Protein AF-A0A843CLQ4-F1 (afdb_monomer_lite)

Secondary structure (DSSP, 8-state):
---SSHHHHHHHTTTHHHHHHHHHHHHHHHHHHHHHHTSTTTTSBPTTSS-BHHHHHHHHHHHHHHHHHHHHHHHHHHHHHHH-TTTTTTHHHHHHHHHHHHHHHHHHHHHHHHGGGGTT-TTHHHHHHHHHHHHHHHHHHHHHHHHHHHHHHHHTSS--

Sequence (160 aa):
MMSKHSSMMDDFRPILPPLIRLLAGVIVLVVIQATVLGFPGISQLIPTTSVTIAQTILFLLGLVVAGIVLKFGTQLAESAGDAWRSLKNWTPLLAYIFQMTALFIVYEVSKPIVSPFFASFPWAYPLLFLLVALGPTIKVVVNTINNLEGKTSTRHVLTN

pLDDT: mean 74.05, std 11.69, range [37.66, 87.56]

Foldseek 3Di:
DDDPPVVVVVLCVLLVVLVVQLVVLVVVLVVVLVVCVPDPQQQPDDPPDPDGNSLVVLLVSLLVNLVSLLVSQLVNLVSNLVSDVVSVLVSLVSSLVSNVVSLVSNLVSCCSVCQVVCVVPNVVSVVVSVVVVVVSVVVSVVVNVCSVVVVVVVVVVPPD

Radius of gyration: 21.58 Å; chains: 1; bounding box: 66×27×73 Å

Structure (mmCIF, N/CA/C/O backbone):
data_AF-A0A843CLQ4-F1
#
_entry.id   AF-A0A843CLQ4-F1
#
loop_
_atom_site.group_PDB
_atom_site.id
_atom_site.type_symbol
_atom_site.label_atom_id
_atom_site.label_alt_id
_atom_site.label_comp_id
_atom_site.label_asym_id
_atom_site.label_entity_id
_atom_site.label_seq_id
_atom_site.pdbx_PDB_ins_code
_atom_site.Cartn_x
_atom_site.Cartn_y
_atom_site.Cartn_z
_atom_site.occupancy
_atom_site.B_iso_or_equiv
_atom_site.auth_seq_id
_atom_site.auth_comp_id
_atom_site.auth_asym_id
_atom_site.auth_atom_id
_atom_site.pdbx_PDB_model_num
ATOM 1 N N . MET A 1 1 ? -42.039 -20.198 11.294 1.00 44.97 1 MET A N 1
ATOM 2 C CA . MET A 1 1 ? -40.563 -20.187 11.397 1.00 44.97 1 MET A CA 1
ATOM 3 C C . MET A 1 1 ? -39.985 -19.660 10.088 1.00 44.97 1 MET A C 1
ATOM 5 O O . MET A 1 1 ? -39.867 -20.462 9.186 1.00 44.97 1 MET A O 1
ATOM 9 N N . MET A 1 2 ? -39.701 -18.356 9.943 1.00 46.19 2 MET A N 1
ATOM 10 C CA . MET A 1 2 ? -38.706 -17.813 8.987 1.00 46.19 2 MET A CA 1
ATOM 11 C C . MET A 1 2 ? -38.666 -16.272 9.107 1.00 46.19 2 MET A C 1
ATOM 13 O O . MET A 1 2 ? -39.379 -15.572 8.401 1.00 46.19 2 MET A O 1
ATOM 17 N N . SER A 1 3 ? -37.885 -15.712 10.034 1.00 48.44 3 SER A N 1
ATOM 18 C CA . SER A 1 3 ? -37.674 -14.245 10.101 1.00 48.44 3 SER A CA 1
ATOM 19 C C . SER A 1 3 ? -36.268 -13.836 10.548 1.00 48.44 3 SER A C 1
ATOM 21 O O . SER A 1 3 ? -35.999 -12.665 10.780 1.00 48.44 3 SER A O 1
ATOM 23 N N . LYS A 1 4 ? -35.326 -14.783 10.631 1.00 50.28 4 LYS A N 1
ATOM 24 C CA . LYS A 1 4 ? -33.961 -14.499 11.100 1.00 50.28 4 LYS A CA 1
ATOM 25 C C . LYS A 1 4 ? -33.011 -14.013 9.992 1.00 50.28 4 LYS A C 1
ATOM 27 O O . LYS A 1 4 ? -31.895 -13.614 10.294 1.00 50.28 4 LYS A O 1
ATOM 32 N N . HIS A 1 5 ? -33.436 -14.046 8.725 1.00 42.38 5 HIS A N 1
ATOM 33 C CA . HIS A 1 5 ? -32.567 -13.732 7.582 1.00 42.38 5 HIS A CA 1
ATOM 34 C C . HIS A 1 5 ? -32.551 -12.239 7.203 1.00 42.38 5 HIS A C 1
ATOM 36 O O . HIS A 1 5 ? -31.513 -11.735 6.788 1.00 42.38 5 HIS A O 1
ATOM 42 N N . SER A 1 6 ? -33.648 -11.501 7.416 1.00 47.53 6 SER A N 1
ATOM 43 C CA . SER A 1 6 ? -33.717 -10.062 7.102 1.00 47.53 6 SER A CA 1
ATOM 44 C C . SER A 1 6 ? -32.859 -9.200 8.035 1.00 47.53 6 SER A C 1
ATOM 46 O O . SER A 1 6 ? -32.255 -8.232 7.589 1.00 47.53 6 SER A O 1
ATOM 48 N N . SER A 1 7 ? -32.710 -9.602 9.302 1.00 52.47 7 SER A N 1
ATOM 49 C CA . SER A 1 7 ? -31.958 -8.828 10.300 1.00 52.47 7 SER A CA 1
ATOM 50 C C . SER A 1 7 ? -30.456 -8.735 10.022 1.00 52.47 7 SER A C 1
ATOM 52 O O . SER A 1 7 ? -29.842 -7.771 10.458 1.00 52.47 7 SER A O 1
ATOM 54 N N . MET A 1 8 ? -29.849 -9.705 9.325 1.00 52.41 8 MET A N 1
ATOM 55 C CA . MET A 1 8 ? -28.433 -9.599 8.952 1.00 52.41 8 MET A CA 1
ATOM 56 C C . MET A 1 8 ? -28.259 -8.619 7.791 1.00 52.41 8 MET A C 1
ATOM 58 O O . MET A 1 8 ? -27.448 -7.710 7.886 1.00 52.41 8 MET A O 1
ATOM 62 N N . MET A 1 9 ? -29.036 -8.756 6.712 1.00 53.12 9 MET A N 1
ATOM 63 C CA . MET A 1 9 ? -28.894 -7.903 5.522 1.00 53.12 9 MET A CA 1
ATOM 64 C C . MET A 1 9 ? -29.170 -6.417 5.796 1.00 53.12 9 MET A C 1
ATOM 66 O O . MET A 1 9 ? -28.510 -5.575 5.185 1.00 53.12 9 MET A O 1
ATOM 70 N N . ASP A 1 10 ? -30.077 -6.087 6.721 1.00 56.81 10 ASP A N 1
ATOM 71 C CA . ASP A 1 10 ? -30.310 -4.698 7.140 1.00 56.81 10 ASP A CA 1
ATOM 72 C C . ASP A 1 10 ? -29.141 -4.115 7.962 1.00 56.81 10 ASP A C 1
ATOM 74 O O . ASP A 1 10 ? -28.830 -2.935 7.807 1.00 56.81 10 ASP A O 1
ATOM 78 N N . ASP A 1 11 ? -28.421 -4.941 8.731 1.00 60.25 11 ASP A N 1
ATOM 79 C CA . ASP A 1 11 ? -27.211 -4.553 9.482 1.00 60.25 11 ASP A CA 1
ATOM 80 C C . ASP A 1 11 ? -25.999 -4.290 8.563 1.00 60.25 11 ASP A C 1
ATOM 82 O O . ASP A 1 11 ? -25.148 -3.458 8.867 1.00 60.25 11 ASP A O 1
ATOM 86 N N . PHE A 1 12 ? -25.908 -4.968 7.410 1.00 60.16 12 PHE A N 1
ATOM 87 C CA . PHE A 1 12 ? -24.805 -4.792 6.447 1.00 60.16 12 PHE A CA 1
ATOM 88 C C . PHE A 1 12 ? -25.017 -3.626 5.468 1.00 60.16 12 PHE A C 1
ATOM 90 O O . PHE A 1 12 ? -24.051 -3.146 4.866 1.00 60.16 12 PHE A O 1
ATOM 97 N N . ARG A 1 13 ? -26.255 -3.140 5.296 1.00 62.75 13 ARG A N 1
ATOM 98 C CA . ARG A 1 13 ? -26.589 -2.020 4.391 1.00 62.75 13 ARG A CA 1
ATOM 99 C C . ARG A 1 13 ? -25.715 -0.765 4.547 1.00 62.75 13 ARG A C 1
ATOM 101 O O . ARG A 1 13 ? -25.389 -0.188 3.511 1.00 62.75 13 ARG A O 1
ATOM 108 N N . PRO A 1 14 ? -25.290 -0.343 5.754 1.00 64.50 14 PRO A N 1
ATOM 109 C CA . PRO A 1 14 ? -24.418 0.823 5.930 1.00 64.50 14 PRO A CA 1
ATOM 110 C C . PRO A 1 14 ? -22.968 0.583 5.482 1.00 64.50 14 PRO A C 1
ATOM 112 O O . PRO A 1 14 ? -22.267 1.523 5.119 1.00 64.50 14 PRO A O 1
ATOM 115 N N . ILE A 1 15 ? -22.512 -0.673 5.489 1.00 64.75 15 ILE A N 1
ATOM 116 C CA . ILE A 1 15 ? -21.120 -1.077 5.214 1.00 64.75 15 ILE A CA 1
ATOM 117 C C . ILE A 1 15 ? -20.917 -1.389 3.724 1.00 64.75 15 ILE A C 1
ATOM 119 O O . ILE A 1 15 ? -19.812 -1.267 3.192 1.00 64.75 15 ILE A O 1
ATOM 123 N N . LEU A 1 16 ? -21.995 -1.756 3.023 1.00 66.88 16 LEU A N 1
ATOM 124 C CA . LEU A 1 16 ? -21.973 -2.061 1.592 1.00 66.88 16 LEU A CA 1
ATOM 125 C C . LEU A 1 16 ? -21.436 -0.909 0.716 1.00 66.88 16 LEU A C 1
ATOM 127 O O . LEU A 1 16 ? -20.593 -1.189 -0.134 1.00 66.88 16 LEU A O 1
ATOM 131 N N . PRO A 1 17 ? -21.834 0.370 0.877 1.00 73.19 17 PRO A N 1
ATOM 132 C CA . PRO A 1 17 ? -21.366 1.438 -0.007 1.00 73.19 17 PRO A CA 1
ATOM 133 C C . PRO A 1 17 ? -19.848 1.685 0.071 1.00 73.19 17 PRO A C 1
ATOM 135 O O . PRO A 1 17 ? -19.214 1.745 -0.987 1.00 73.19 17 PRO A O 1
ATOM 138 N N . PRO A 1 18 ? -19.222 1.793 1.263 1.00 70.50 18 PRO A N 1
ATOM 139 C CA . PRO A 1 18 ? -17.765 1.879 1.370 1.00 70.50 18 PRO A CA 1
ATOM 140 C C . PRO A 1 18 ? -17.053 0.627 0.842 1.00 70.50 18 PRO A C 1
ATOM 142 O O . PRO A 1 18 ? -16.027 0.752 0.174 1.00 70.50 18 PRO A O 1
ATOM 145 N N . LEU A 1 19 ? -17.616 -0.567 1.072 1.00 74.56 19 LEU A N 1
ATOM 146 C CA . LEU A 1 19 ? -17.029 -1.834 0.619 1.00 74.56 19 LEU A CA 1
ATOM 147 C C . LEU A 1 19 ? -17.021 -1.934 -0.903 1.00 74.56 19 LEU A C 1
ATOM 149 O O . LEU A 1 19 ? -15.994 -2.247 -1.498 1.00 74.56 19 LEU A O 1
ATOM 153 N N . ILE A 1 20 ? -18.152 -1.623 -1.535 1.00 78.12 20 ILE A N 1
ATOM 154 C CA . ILE A 1 20 ? -18.298 -1.634 -2.991 1.00 78.12 20 ILE A CA 1
ATOM 155 C C . ILE A 1 20 ? -17.360 -0.603 -3.617 1.00 78.12 20 ILE A C 1
ATOM 157 O O . ILE A 1 20 ? -16.733 -0.905 -4.624 1.00 78.12 20 ILE A O 1
ATOM 161 N N . ARG A 1 21 ? -17.202 0.587 -3.022 1.00 75.88 21 ARG A N 1
ATOM 162 C CA . ARG A 1 21 ? -16.249 1.597 -3.516 1.00 75.88 21 ARG A CA 1
ATOM 163 C C . ARG A 1 21 ? -14.799 1.130 -3.404 1.00 75.88 21 ARG A C 1
ATOM 165 O O . ARG A 1 21 ? -14.038 1.341 -4.345 1.00 75.88 21 ARG A O 1
ATOM 172 N N . LEU A 1 22 ? -14.429 0.480 -2.297 1.00 78.75 22 LEU A N 1
ATOM 173 C CA . LEU A 1 22 ? -13.094 -0.095 -2.129 1.00 78.75 22 LEU A CA 1
ATOM 174 C C . LEU A 1 22 ? -12.843 -1.194 -3.166 1.00 78.75 22 LEU A C 1
ATOM 176 O O . LEU A 1 22 ? -11.855 -1.132 -3.891 1.00 78.75 22 LEU A O 1
ATOM 180 N N . LEU A 1 23 ? -13.757 -2.161 -3.281 1.00 78.62 23 LEU A N 1
ATOM 181 C CA . LEU A 1 23 ? -13.636 -3.272 -4.224 1.00 78.62 23 LEU A CA 1
ATOM 182 C C . LEU A 1 23 ? -13.636 -2.791 -5.675 1.00 78.62 23 LEU A C 1
ATOM 184 O O . LEU A 1 23 ? -12.771 -3.198 -6.440 1.00 78.62 23 LEU A O 1
ATOM 188 N N . ALA A 1 24 ? -14.543 -1.890 -6.053 1.00 78.00 24 ALA A N 1
ATOM 189 C CA . ALA A 1 24 ? -14.579 -1.320 -7.396 1.00 78.00 24 ALA A CA 1
ATOM 190 C C . ALA A 1 24 ? -13.285 -0.558 -7.716 1.00 78.00 24 ALA A C 1
ATOM 192 O O . ALA A 1 24 ? -12.730 -0.739 -8.796 1.00 78.00 24 ALA A O 1
ATOM 193 N N . GLY A 1 25 ? -12.768 0.236 -6.771 1.00 79.19 25 GLY A N 1
ATOM 194 C CA . GLY A 1 25 ? -11.488 0.926 -6.925 1.00 79.19 25 GLY A CA 1
ATOM 195 C C . GLY A 1 25 ? -10.335 -0.051 -7.160 1.00 79.19 25 GLY A C 1
ATOM 196 O O . GLY A 1 25 ? -9.592 0.099 -8.127 1.00 79.19 25 GLY A O 1
ATOM 197 N N . VAL A 1 26 ? -10.227 -1.088 -6.324 1.00 80.44 26 VAL A N 1
ATOM 198 C CA . VAL A 1 26 ? -9.195 -2.129 -6.452 1.00 80.44 26 VAL A CA 1
ATOM 199 C C . VAL A 1 26 ? -9.330 -2.890 -7.774 1.00 80.44 26 VAL A C 1
ATOM 201 O O . VAL A 1 26 ? -8.335 -3.064 -8.467 1.00 80.44 26 VAL A O 1
ATOM 204 N N . ILE A 1 27 ? -10.540 -3.294 -8.171 1.00 82.81 27 ILE A N 1
ATOM 205 C CA . ILE A 1 27 ? -10.783 -4.025 -9.425 1.00 82.81 27 ILE A CA 1
ATOM 206 C C . ILE A 1 27 ? -10.367 -3.184 -10.635 1.00 82.81 27 ILE A C 1
ATOM 208 O O . ILE A 1 27 ? -9.642 -3.679 -11.495 1.00 82.81 27 ILE A O 1
ATOM 212 N N . VAL A 1 28 ? -10.774 -1.911 -10.698 1.00 83.31 28 VAL A N 1
ATOM 213 C CA . VAL A 1 28 ? -10.390 -1.009 -11.797 1.00 83.31 28 VAL A CA 1
ATOM 214 C C . VAL A 1 28 ? -8.869 -0.871 -11.876 1.00 83.31 28 VAL A C 1
ATOM 216 O O . VAL A 1 28 ? -8.302 -0.946 -12.964 1.00 83.31 28 VAL A O 1
ATOM 219 N N . LEU A 1 29 ? -8.190 -0.742 -10.735 1.00 82.31 29 LEU A N 1
ATOM 220 C CA . LEU A 1 29 ? -6.728 -0.657 -10.687 1.00 82.31 29 LEU A CA 1
ATOM 221 C C . LEU A 1 29 ? -6.047 -1.949 -11.140 1.00 82.31 29 LEU A C 1
ATOM 223 O O . LEU A 1 29 ? -5.076 -1.872 -11.888 1.00 82.31 29 LEU A O 1
ATOM 227 N N . VAL A 1 30 ? -6.569 -3.119 -10.761 1.00 82.44 30 VAL A N 1
ATOM 228 C CA . VAL A 1 30 ? -6.050 -4.415 -11.231 1.00 82.44 30 VAL A CA 1
ATOM 229 C C . VAL A 1 30 ? -6.216 -4.551 -12.745 1.00 82.44 30 VAL A C 1
ATOM 231 O O . VAL A 1 30 ? -5.293 -5.004 -13.417 1.00 82.44 30 VAL A O 1
ATOM 234 N N . VAL A 1 31 ? -7.350 -4.121 -13.305 1.00 84.50 31 VAL A N 1
ATOM 235 C CA . VAL A 1 31 ? -7.576 -4.137 -14.761 1.00 84.50 31 VAL A CA 1
ATOM 236 C C . VAL A 1 31 ? -6.596 -3.209 -15.482 1.00 84.50 31 VAL A C 1
ATOM 238 O O . VAL A 1 31 ? -5.990 -3.611 -16.479 1.00 84.50 31 VAL A O 1
ATOM 241 N N . ILE A 1 32 ? -6.385 -1.993 -14.968 1.00 84.06 32 ILE A N 1
ATOM 242 C CA . ILE A 1 32 ? -5.390 -1.055 -15.512 1.00 84.06 32 ILE A CA 1
ATOM 243 C C . ILE A 1 32 ? -3.991 -1.676 -15.440 1.00 84.06 32 ILE A C 1
ATOM 245 O O . ILE A 1 32 ? -3.273 -1.685 -16.437 1.00 84.06 32 ILE A O 1
ATOM 249 N N . GLN A 1 33 ? -3.620 -2.251 -14.297 1.00 80.00 33 GLN A N 1
ATOM 250 C CA . GLN A 1 33 ? -2.332 -2.910 -14.101 1.00 80.00 33 GLN A CA 1
ATOM 251 C C . GLN A 1 33 ? -2.123 -4.072 -15.081 1.00 80.00 33 GLN A C 1
ATOM 253 O O . GLN A 1 33 ? -1.070 -4.154 -15.708 1.00 80.00 33 GLN A O 1
ATOM 258 N N . ALA A 1 34 ? -3.114 -4.948 -15.251 1.00 82.19 34 ALA A N 1
ATOM 259 C CA . ALA A 1 34 ? -3.045 -6.065 -16.192 1.00 82.19 34 ALA A CA 1
ATOM 260 C C . ALA A 1 34 ? -2.903 -5.582 -17.644 1.00 82.19 34 ALA A C 1
ATOM 262 O O . ALA A 1 34 ? -2.118 -6.142 -18.407 1.00 82.19 34 ALA A O 1
ATOM 263 N N . THR A 1 35 ? -3.607 -4.505 -18.005 1.00 83.50 35 THR A N 1
ATOM 264 C CA . THR A 1 35 ? -3.512 -3.884 -19.335 1.00 83.50 35 THR A CA 1
ATOM 265 C C . THR A 1 35 ? -2.108 -3.337 -19.584 1.00 83.50 35 THR A C 1
ATOM 267 O O . THR A 1 35 ? -1.511 -3.611 -20.620 1.00 83.50 35 THR A O 1
ATOM 270 N N . VAL A 1 36 ? -1.558 -2.617 -18.603 1.00 79.75 36 VAL A N 1
ATOM 271 C CA . VAL A 1 36 ? -0.200 -2.064 -18.638 1.00 79.75 36 VAL A CA 1
ATOM 272 C C . VAL A 1 36 ? 0.837 -3.178 -18.787 1.00 79.75 36 VAL A C 1
ATOM 274 O O . VAL A 1 36 ? 1.705 -3.093 -19.649 1.00 79.75 36 VAL A O 1
ATOM 277 N N . LEU A 1 37 ? 0.732 -4.255 -18.003 1.00 80.44 37 LEU A N 1
ATOM 278 C CA . LEU A 1 37 ? 1.648 -5.399 -18.093 1.00 80.44 37 LEU A CA 1
ATOM 279 C C . LEU A 1 37 ? 1.571 -6.135 -19.440 1.00 80.44 37 LEU A C 1
ATOM 281 O O . LEU A 1 37 ? 2.531 -6.801 -19.819 1.00 80.44 37 LEU A O 1
ATOM 285 N N . GLY A 1 38 ? 0.461 -6.000 -20.168 1.00 78.94 38 GLY A N 1
ATOM 286 C CA . GLY A 1 38 ? 0.297 -6.538 -21.516 1.00 78.94 38 GLY A CA 1
ATOM 287 C C . GLY A 1 38 ? 1.003 -5.733 -22.612 1.00 78.94 38 GLY A C 1
ATOM 288 O O . GLY A 1 38 ? 1.031 -6.182 -23.758 1.00 78.94 38 GLY A O 1
ATOM 289 N N . PHE A 1 39 ? 1.563 -4.556 -22.309 1.00 82.25 39 PHE A N 1
ATOM 290 C CA . PHE A 1 39 ? 2.204 -3.726 -23.327 1.00 82.25 39 PHE A CA 1
ATOM 291 C C . PHE A 1 39 ? 3.579 -4.282 -23.737 1.00 82.25 39 PHE A C 1
ATOM 293 O O . PHE A 1 39 ? 4.445 -4.509 -22.885 1.00 82.25 39 PHE A O 1
ATOM 300 N N . PRO A 1 40 ? 3.829 -4.469 -25.046 1.00 75.81 40 PRO A N 1
ATOM 301 C CA . PRO A 1 40 ? 5.123 -4.930 -25.527 1.00 75.81 40 PRO A CA 1
ATOM 302 C C . PRO A 1 40 ? 6.204 -3.882 -25.227 1.00 75.81 40 PRO A C 1
ATOM 304 O O . PRO A 1 40 ? 6.019 -2.693 -25.471 1.00 75.81 40 PRO A O 1
ATOM 307 N N . GLY A 1 41 ? 7.341 -4.327 -24.688 1.00 73.38 41 GLY A N 1
ATOM 308 C CA . GLY A 1 41 ? 8.471 -3.456 -24.341 1.00 73.38 41 GLY A CA 1
ATOM 309 C C . GLY A 1 41 ? 8.420 -2.847 -22.935 1.00 73.38 41 GLY A C 1
ATOM 310 O O . GLY A 1 41 ? 9.379 -2.205 -22.524 1.00 73.38 41 GLY A O 1
ATOM 311 N N . ILE A 1 42 ? 7.366 -3.083 -22.148 1.00 77.38 42 ILE A N 1
ATOM 312 C CA . ILE A 1 42 ? 7.237 -2.466 -20.818 1.00 77.38 42 ILE A CA 1
ATOM 313 C C . ILE A 1 42 ? 8.171 -3.060 -19.751 1.00 77.38 42 ILE A C 1
ATOM 315 O O . ILE A 1 42 ? 8.513 -2.404 -18.767 1.00 77.38 42 ILE A O 1
ATOM 319 N N . SER A 1 43 ? 8.619 -4.297 -19.960 1.00 77.06 43 SER A N 1
ATOM 320 C CA . SER A 1 43 ? 9.633 -4.960 -19.138 1.00 77.06 43 SER A CA 1
ATOM 321 C C . SER A 1 43 ? 11.064 -4.556 -19.505 1.00 77.06 43 SER A C 1
ATOM 323 O O . SER A 1 43 ? 12.007 -5.043 -18.882 1.00 77.06 43 SER A O 1
ATOM 325 N N . GLN A 1 44 ? 11.252 -3.690 -20.507 1.00 79.12 44 GLN A N 1
ATOM 326 C CA . GLN A 1 44 ? 12.575 -3.182 -20.845 1.00 79.12 44 GLN A CA 1
ATOM 327 C C . GLN A 1 44 ? 13.072 -2.226 -19.759 1.00 79.12 44 GLN A C 1
ATOM 329 O O . GLN A 1 44 ? 12.309 -1.473 -19.142 1.00 79.12 44 GLN A O 1
ATOM 334 N N . LEU A 1 45 ? 14.380 -2.285 -19.521 1.00 78.56 45 LEU A N 1
ATOM 335 C CA . LEU A 1 45 ? 15.074 -1.359 -18.638 1.00 78.56 45 LEU A CA 1
ATOM 336 C C . LEU A 1 45 ? 15.053 0.034 -19.262 1.00 78.56 45 LEU A C 1
ATOM 338 O O . LEU A 1 45 ? 15.313 0.188 -20.457 1.00 78.56 45 LEU A O 1
ATOM 342 N N . ILE A 1 46 ? 14.769 1.049 -18.448 1.00 74.50 46 ILE A N 1
ATOM 343 C CA . ILE A 1 46 ? 14.945 2.433 -18.880 1.00 74.50 46 ILE A CA 1
ATOM 344 C C . ILE A 1 46 ? 16.458 2.653 -19.052 1.00 74.50 46 ILE A C 1
ATOM 346 O O . ILE A 1 46 ? 17.214 2.314 -18.131 1.00 74.50 46 ILE A O 1
ATOM 350 N N . PRO A 1 47 ? 16.921 3.197 -20.196 1.00 72.25 47 PRO A N 1
ATOM 351 C CA . PRO A 1 47 ? 18.339 3.450 -20.436 1.00 72.25 47 PRO A CA 1
ATOM 352 C C . PRO A 1 47 ? 18.977 4.168 -19.247 1.00 72.25 47 PRO A C 1
ATOM 354 O O . PRO A 1 47 ? 18.356 5.063 -18.689 1.00 72.25 47 PRO A O 1
ATOM 357 N N . THR A 1 48 ? 20.192 3.750 -18.876 1.00 74.56 48 THR A N 1
ATOM 358 C CA . THR A 1 48 ? 20.988 4.250 -17.732 1.00 74.56 48 THR A CA 1
ATOM 359 C C . THR A 1 48 ? 20.453 3.945 -16.327 1.00 74.56 48 THR A C 1
ATOM 361 O O . THR A 1 48 ? 21.094 4.325 -15.348 1.00 74.56 48 THR A O 1
ATOM 364 N N . THR A 1 49 ? 19.357 3.190 -16.193 1.00 74.56 49 THR A N 1
ATOM 365 C CA . THR A 1 49 ? 18.807 2.795 -14.885 1.00 74.56 49 THR A CA 1
ATOM 366 C C . THR A 1 49 ? 18.651 1.278 -14.746 1.00 74.56 49 THR A C 1
ATOM 368 O O . THR A 1 49 ? 18.579 0.542 -15.727 1.00 74.56 49 THR A O 1
ATOM 371 N N . SER A 1 50 ? 18.570 0.802 -13.502 1.00 77.75 50 SER A N 1
ATOM 372 C CA . SER A 1 50 ? 18.261 -0.592 -13.149 1.00 77.75 50 SER A CA 1
ATOM 373 C C . SER A 1 50 ? 16.758 -0.856 -12.977 1.00 77.75 50 SER A C 1
ATOM 375 O O . SER A 1 50 ? 16.373 -1.908 -12.468 1.00 77.75 50 SER A O 1
ATOM 377 N N . VAL A 1 51 ? 15.907 0.093 -13.384 1.00 80.25 51 VAL A N 1
ATOM 378 C CA . VAL A 1 51 ? 14.454 0.061 -13.182 1.00 80.25 51 VAL A CA 1
ATOM 379 C C . VAL A 1 51 ? 13.751 -0.094 -14.531 1.00 80.25 51 VAL A C 1
ATOM 381 O O . VAL A 1 51 ? 14.104 0.540 -15.526 1.00 80.25 51 VAL A O 1
ATOM 384 N N . THR A 1 52 ? 12.747 -0.966 -14.572 1.00 83.81 52 THR A N 1
ATOM 385 C CA . THR A 1 52 ? 11.895 -1.164 -15.756 1.00 83.81 52 THR A CA 1
ATOM 386 C C . THR A 1 52 ? 10.745 -0.160 -15.784 1.00 83.81 52 THR A C 1
ATOM 388 O O . THR A 1 52 ? 10.257 0.269 -14.737 1.00 83.81 52 THR A O 1
ATOM 391 N N . ILE A 1 53 ? 10.247 0.159 -16.982 1.00 81.50 53 ILE A N 1
ATOM 392 C CA . ILE A 1 53 ? 9.065 1.026 -17.153 1.00 81.50 53 ILE A CA 1
ATOM 393 C C . ILE A 1 53 ? 7.861 0.446 -16.390 1.00 81.50 53 ILE A C 1
ATOM 395 O O . ILE A 1 53 ? 7.121 1.177 -15.726 1.00 81.50 53 ILE A O 1
ATOM 399 N N . ALA A 1 54 ? 7.710 -0.882 -16.416 1.00 81.00 54 ALA A N 1
ATOM 400 C CA . ALA A 1 54 ? 6.698 -1.602 -15.654 1.00 81.00 54 ALA A CA 1
ATOM 401 C C . ALA A 1 54 ? 6.780 -1.301 -14.152 1.00 81.00 54 ALA A C 1
ATOM 403 O O . ALA A 1 54 ? 5.765 -0.972 -13.547 1.00 81.00 54 ALA A O 1
ATOM 404 N N . GLN A 1 55 ? 7.969 -1.359 -13.544 1.00 82.69 55 GLN A N 1
ATOM 405 C CA . GLN A 1 55 ? 8.143 -1.094 -12.111 1.00 82.69 55 GLN A CA 1
ATOM 406 C C . GLN A 1 55 ? 7.774 0.345 -11.736 1.00 82.69 55 GLN A C 1
ATOM 408 O O . GLN A 1 55 ? 7.142 0.555 -10.704 1.00 82.69 55 GLN A O 1
ATOM 413 N N . THR A 1 56 ? 8.094 1.327 -12.582 1.00 81.94 56 THR A N 1
ATOM 414 C CA . THR A 1 56 ? 7.695 2.725 -12.358 1.00 81.94 56 THR A CA 1
ATOM 415 C C . THR A 1 56 ? 6.177 2.894 -12.374 1.00 81.94 56 THR A C 1
ATOM 417 O O . THR A 1 56 ? 5.616 3.549 -11.494 1.00 81.94 56 THR A O 1
ATOM 420 N N . ILE A 1 57 ? 5.487 2.275 -13.335 1.00 84.31 57 ILE A N 1
ATOM 421 C CA . ILE A 1 57 ? 4.023 2.357 -13.412 1.00 84.31 57 ILE A CA 1
ATOM 422 C C . ILE A 1 57 ? 3.374 1.590 -12.256 1.00 84.31 57 ILE A C 1
ATOM 424 O O . ILE A 1 57 ? 2.442 2.098 -11.636 1.00 84.31 57 ILE A O 1
ATOM 428 N N . LEU A 1 58 ? 3.892 0.408 -11.910 1.00 84.88 58 LEU A N 1
ATOM 429 C CA . LEU A 1 58 ? 3.432 -0.374 -10.761 1.00 84.88 58 LEU A CA 1
ATOM 430 C C . LEU A 1 58 ? 3.589 0.386 -9.444 1.00 84.88 58 LEU A C 1
ATOM 432 O O . LEU A 1 58 ? 2.710 0.305 -8.592 1.00 84.88 58 LEU A O 1
ATOM 436 N N . PHE A 1 59 ? 4.658 1.165 -9.289 1.00 86.62 59 PHE A N 1
ATOM 437 C CA . PHE A 1 59 ? 4.838 2.037 -8.134 1.00 86.62 59 PHE A CA 1
ATOM 438 C C . PHE A 1 59 ? 3.781 3.143 -8.070 1.00 86.62 59 PHE A C 1
ATOM 440 O O . PHE A 1 59 ? 3.158 3.327 -7.025 1.00 86.62 59 PHE A O 1
ATOM 447 N N . LEU A 1 60 ? 3.521 3.839 -9.182 1.00 87.12 60 LEU A N 1
ATOM 448 C CA . LEU A 1 60 ? 2.486 4.878 -9.234 1.00 87.12 60 LEU A CA 1
ATOM 449 C C . LEU A 1 60 ? 1.089 4.307 -8.961 1.00 87.12 60 LEU A C 1
ATOM 451 O O . LEU A 1 60 ? 0.346 4.858 -8.150 1.00 87.12 60 LEU A O 1
ATOM 455 N N . LEU A 1 61 ? 0.743 3.178 -9.585 1.00 86.25 61 LEU A N 1
ATOM 456 C CA . LEU A 1 61 ? -0.523 2.489 -9.331 1.00 86.25 61 LEU A CA 1
ATOM 457 C C . LEU A 1 61 ? -0.606 2.002 -7.883 1.00 86.25 61 LEU A C 1
ATOM 459 O O . LEU A 1 61 ? -1.629 2.189 -7.233 1.00 86.25 61 LEU A O 1
ATOM 463 N N . GLY A 1 62 ? 0.480 1.447 -7.348 1.00 83.88 62 GLY A N 1
ATOM 464 C CA . GLY A 1 62 ? 0.581 1.002 -5.963 1.00 83.88 62 GLY A CA 1
ATOM 465 C C . GLY A 1 62 ? 0.369 2.123 -4.946 1.00 83.88 62 GLY A C 1
ATOM 466 O O . GLY A 1 62 ? -0.331 1.919 -3.956 1.00 83.88 62 GLY A O 1
ATOM 467 N N . LEU A 1 63 ? 0.887 3.328 -5.211 1.00 87.38 63 LEU A N 1
ATOM 468 C CA . LEU A 1 63 ? 0.613 4.514 -4.392 1.00 87.38 63 LEU A CA 1
ATOM 469 C C . LEU A 1 63 ? -0.872 4.896 -4.417 1.00 87.38 63 LEU A C 1
ATOM 471 O O . LEU A 1 63 ? -1.449 5.196 -3.370 1.00 87.38 63 LEU A O 1
ATOM 475 N N . VAL A 1 64 ? -1.508 4.848 -5.592 1.00 87.56 64 VAL A N 1
ATOM 476 C CA . VAL A 1 64 ? -2.950 5.108 -5.726 1.00 87.56 64 VAL A CA 1
ATOM 477 C C . VAL A 1 64 ? -3.763 4.056 -4.965 1.00 87.56 64 VAL A C 1
ATOM 479 O O . VAL A 1 64 ? -4.665 4.416 -4.207 1.00 87.56 64 VAL A O 1
ATOM 482 N N . VAL A 1 65 ? -3.414 2.771 -5.095 1.00 84.75 65 VAL A N 1
ATOM 483 C CA . VAL A 1 65 ? -4.048 1.666 -4.356 1.00 84.75 65 VAL A CA 1
ATOM 484 C C . VAL A 1 65 ? -3.888 1.867 -2.851 1.00 84.75 65 VAL A C 1
ATOM 486 O O . VAL A 1 65 ? -4.878 1.792 -2.128 1.00 84.75 65 VAL A O 1
ATOM 489 N N . ALA A 1 66 ? -2.685 2.179 -2.367 1.00 85.44 66 ALA A N 1
ATOM 490 C CA . ALA A 1 66 ? -2.447 2.439 -0.950 1.00 85.44 66 ALA A CA 1
ATOM 491 C C . ALA A 1 66 ? -3.299 3.613 -0.434 1.00 85.44 66 ALA A C 1
ATOM 493 O O . ALA A 1 66 ? -3.912 3.509 0.627 1.00 85.44 66 ALA A O 1
ATOM 494 N N . GLY A 1 67 ? -3.414 4.699 -1.207 1.00 85.00 67 GLY A N 1
ATOM 495 C CA . GLY A 1 67 ? -4.273 5.837 -0.870 1.00 85.00 67 GLY A CA 1
ATOM 496 C C . GLY A 1 67 ? -5.763 5.478 -0.807 1.00 85.00 67 GLY A C 1
ATOM 497 O O . GLY A 1 67 ? -6.473 5.922 0.097 1.00 85.00 67 GLY A O 1
ATOM 498 N N . ILE A 1 68 ? -6.239 4.636 -1.726 1.00 83.62 68 ILE A N 1
ATOM 499 C CA . ILE A 1 68 ? -7.617 4.120 -1.740 1.00 83.62 68 ILE A CA 1
ATOM 500 C C . ILE A 1 68 ? -7.858 3.209 -0.538 1.00 83.62 68 ILE A C 1
ATOM 502 O O . ILE A 1 68 ? -8.849 3.390 0.165 1.00 83.62 68 ILE A O 1
ATOM 506 N N . VAL A 1 69 ? -6.946 2.280 -0.249 1.00 84.00 69 VAL A N 1
ATOM 507 C CA . VAL A 1 69 ? -7.044 1.390 0.916 1.00 84.00 69 VAL A CA 1
ATOM 508 C C . VAL A 1 69 ? -7.063 2.195 2.214 1.00 84.00 69 VAL A C 1
ATOM 510 O O . VAL A 1 69 ? -7.886 1.906 3.076 1.00 84.00 69 VAL A O 1
ATOM 513 N N . LEU A 1 70 ? -6.250 3.249 2.338 1.00 83.56 70 LEU A N 1
ATOM 514 C CA . LEU A 1 70 ? -6.317 4.153 3.490 1.00 83.56 70 LEU A CA 1
ATOM 515 C C . LEU A 1 70 ? -7.671 4.850 3.577 1.00 83.56 70 LEU A C 1
ATOM 517 O O . LEU A 1 70 ? -8.340 4.766 4.600 1.00 83.56 70 LEU A O 1
ATOM 521 N N . LYS A 1 71 ? -8.092 5.523 2.504 1.00 80.62 71 LYS A N 1
ATOM 522 C CA . LYS A 1 71 ? -9.291 6.365 2.517 1.00 80.62 71 LYS A CA 1
ATOM 523 C C . LYS A 1 71 ? -10.577 5.562 2.701 1.00 80.62 71 LYS A C 1
ATOM 525 O O . LYS A 1 71 ? -11.476 6.006 3.410 1.00 80.62 71 LYS A O 1
ATOM 530 N N . P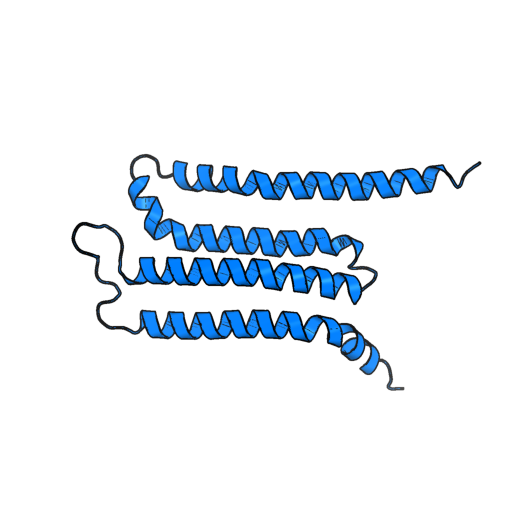HE A 1 72 ? -10.709 4.434 2.014 1.00 80.31 72 PHE A N 1
ATOM 531 C CA . PHE A 1 72 ? -11.913 3.609 2.069 1.00 80.31 72 PHE A CA 1
ATOM 532 C C . PHE A 1 72 ? -11.854 2.570 3.188 1.00 80.31 72 PHE A C 1
ATOM 534 O O . PHE A 1 72 ? -12.899 2.223 3.726 1.00 80.31 72 PHE A O 1
ATOM 541 N N . GLY A 1 73 ? -10.664 2.117 3.585 1.00 75.81 73 GLY A N 1
ATOM 542 C CA . GLY A 1 73 ? -10.486 1.235 4.736 1.00 75.81 73 GLY A CA 1
ATOM 543 C C . GLY A 1 73 ? -10.862 1.908 6.055 1.00 75.81 73 GLY A C 1
ATOM 544 O O . GLY A 1 73 ? -11.543 1.303 6.879 1.00 75.81 73 GLY A O 1
ATOM 545 N N . THR A 1 74 ? -10.519 3.186 6.241 1.00 77.56 74 THR A N 1
ATOM 546 C CA . THR A 1 74 ? -10.965 3.944 7.424 1.00 77.56 74 THR A CA 1
ATOM 547 C C . THR A 1 74 ? -12.477 4.163 7.425 1.00 77.56 74 THR A C 1
ATOM 549 O O . THR A 1 74 ? -13.121 3.896 8.434 1.00 77.56 74 THR A O 1
ATOM 552 N N . GLN A 1 75 ? -13.067 4.536 6.283 1.00 76.50 75 GLN A N 1
ATOM 553 C CA . GLN A 1 75 ? -14.526 4.661 6.140 1.00 76.50 75 GLN A CA 1
ATOM 554 C C . GLN A 1 75 ? -15.246 3.336 6.416 1.00 76.50 75 GLN A C 1
ATOM 556 O O . GLN A 1 75 ? -16.300 3.321 7.048 1.00 76.50 75 GLN A O 1
ATOM 561 N N . LEU A 1 76 ? -14.681 2.215 5.962 1.00 75.94 76 LEU A N 1
ATOM 562 C CA . LEU A 1 76 ? -15.187 0.879 6.262 1.00 75.94 76 LEU A CA 1
ATOM 563 C C . LEU A 1 76 ? -15.122 0.564 7.750 1.00 75.94 76 LEU A C 1
ATOM 565 O O . LEU A 1 76 ? -16.084 0.029 8.294 1.00 75.94 76 LEU A O 1
ATOM 569 N N . ALA A 1 77 ? -14.010 0.899 8.401 1.00 74.12 77 ALA A N 1
ATOM 570 C CA . ALA A 1 77 ? -13.843 0.685 9.828 1.00 74.12 77 ALA A CA 1
ATOM 571 C C . ALA A 1 77 ? -14.873 1.475 10.647 1.00 74.12 77 ALA A C 1
ATOM 573 O O . ALA A 1 77 ? -15.499 0.907 11.540 1.00 74.12 77 ALA A O 1
ATOM 574 N N . GLU A 1 78 ? -15.096 2.744 10.302 1.00 75.06 78 GLU A N 1
ATOM 575 C CA . GLU A 1 78 ? -16.121 3.602 10.910 1.00 75.06 78 GLU A CA 1
ATOM 576 C C . GLU A 1 78 ? -17.528 3.036 10.697 1.00 75.06 78 GLU A C 1
ATOM 578 O O . GLU A 1 78 ? -18.253 2.796 11.661 1.00 75.06 78 GLU A O 1
ATOM 583 N N . SER A 1 79 ? -17.866 2.698 9.452 1.00 73.06 79 SER A N 1
ATOM 584 C CA . SER A 1 79 ? -19.186 2.160 9.093 1.00 73.06 79 SER A CA 1
ATOM 585 C C . SER A 1 79 ? -19.473 0.813 9.770 1.00 73.06 79 SER A C 1
ATOM 587 O O . SER A 1 79 ? -20.598 0.553 10.190 1.00 73.06 79 SER A O 1
ATOM 589 N N . ALA A 1 80 ? -18.459 -0.049 9.911 1.00 70.81 80 ALA A N 1
ATOM 590 C CA . ALA A 1 80 ? -18.575 -1.323 10.621 1.00 70.81 80 ALA A CA 1
ATOM 591 C C . ALA A 1 80 ? -18.735 -1.137 12.140 1.00 70.81 80 ALA A C 1
ATOM 593 O O . ALA A 1 80 ? -19.422 -1.925 12.793 1.00 70.81 80 ALA A O 1
ATOM 594 N N . GLY A 1 81 ? -18.124 -0.090 12.700 1.00 63.81 81 GLY A N 1
ATOM 595 C CA . GLY A 1 81 ? -18.299 0.302 14.096 1.00 63.81 81 GLY A CA 1
ATOM 596 C C . GLY A 1 81 ? -19.693 0.843 14.410 1.00 63.81 81 GLY A C 1
ATOM 597 O O . GLY A 1 81 ? -20.216 0.581 15.494 1.00 63.81 81 GLY A O 1
ATOM 598 N N . ASP A 1 82 ? -20.297 1.565 13.466 1.00 66.12 82 ASP A N 1
ATOM 599 C CA . ASP A 1 82 ? -21.651 2.107 13.605 1.00 66.12 82 ASP A CA 1
ATOM 600 C C . ASP A 1 82 ? -22.736 1.044 13.404 1.00 66.12 82 ASP A C 1
ATOM 602 O O . ASP A 1 82 ? -23.741 1.058 14.116 1.00 66.12 82 ASP A O 1
ATOM 606 N N . ALA A 1 83 ? -22.514 0.086 12.500 1.00 69.19 83 ALA A N 1
ATOM 607 C CA . ALA A 1 83 ? -23.427 -1.033 12.276 1.00 69.19 83 ALA A CA 1
ATOM 608 C C . ALA A 1 83 ? -23.441 -2.033 13.447 1.00 69.19 83 ALA A C 1
ATOM 610 O O . ALA A 1 83 ? -24.507 -2.458 13.884 1.00 69.19 83 ALA A O 1
ATOM 611 N N . TRP A 1 84 ? -22.278 -2.373 14.022 1.00 66.38 84 TRP A N 1
ATOM 612 C CA . TRP A 1 84 ? -22.213 -3.317 15.142 1.00 66.38 84 TRP A CA 1
ATOM 613 C C . TRP A 1 84 ? -21.637 -2.703 16.409 1.00 66.38 84 TRP A C 1
ATOM 615 O O . TRP A 1 84 ? -20.441 -2.445 16.542 1.00 66.38 84 TRP A O 1
ATOM 625 N N . ARG A 1 85 ? -22.482 -2.640 17.441 1.00 60.88 85 ARG A N 1
ATOM 626 C CA . ARG A 1 85 ? -22.131 -2.170 18.792 1.00 60.88 85 ARG A CA 1
ATOM 627 C C . ARG A 1 85 ? -20.945 -2.924 19.417 1.00 60.88 85 ARG A C 1
ATOM 629 O O . ARG A 1 85 ? -20.199 -2.341 20.198 1.00 60.88 85 ARG A O 1
ATOM 636 N N . SER A 1 86 ? -20.747 -4.195 19.046 1.00 64.31 86 SER A N 1
ATOM 637 C CA . SER A 1 86 ? -19.581 -5.004 19.440 1.00 64.31 86 SER A CA 1
ATOM 638 C C . SER A 1 86 ? -18.288 -4.550 18.755 1.00 64.31 86 SER A C 1
ATOM 640 O O . SER A 1 86 ? -17.226 -4.607 19.370 1.00 64.31 86 SER A O 1
ATOM 642 N N . LEU A 1 87 ? -18.363 -4.088 17.503 1.00 61.22 87 LEU A N 1
ATOM 643 C CA . LEU A 1 87 ? -17.216 -3.652 16.701 1.00 61.22 87 LEU A CA 1
ATOM 644 C C . LEU A 1 87 ? -16.857 -2.185 16.920 1.00 61.22 87 LEU A C 1
ATOM 646 O O . LEU A 1 87 ? -15.723 -1.818 16.653 1.00 61.22 87 LEU A O 1
ATOM 650 N N . LYS A 1 88 ? -17.742 -1.378 17.516 1.00 63.84 88 LYS A N 1
ATOM 651 C CA . LYS A 1 88 ? -17.459 0.021 17.882 1.00 63.84 88 LYS A CA 1
ATOM 652 C C . LYS A 1 88 ? -16.193 0.206 18.732 1.00 63.84 88 LYS A C 1
ATOM 654 O O . LYS A 1 88 ? -15.480 1.193 18.591 1.00 63.84 88 LYS A O 1
ATOM 659 N N . ASN A 1 89 ? -15.887 -0.757 19.605 1.00 67.50 89 AS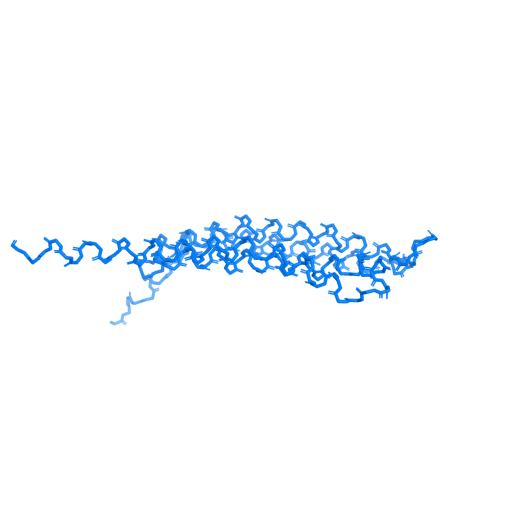N A N 1
ATOM 660 C CA . ASN A 1 89 ? -14.642 -0.756 20.385 1.00 67.50 89 ASN A CA 1
ATOM 661 C C . ASN A 1 89 ? -13.404 -1.143 19.553 1.00 67.50 89 ASN A C 1
ATOM 663 O O . ASN A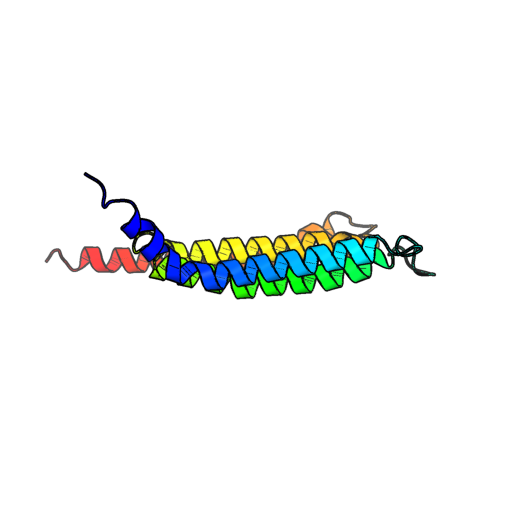 1 89 ? -12.286 -0.822 19.941 1.00 67.50 89 ASN A O 1
ATOM 667 N N . TRP A 1 90 ? -13.603 -1.843 18.436 1.00 65.00 90 TRP A N 1
ATOM 668 C CA . TRP A 1 90 ? -12.564 -2.354 17.541 1.00 65.00 90 TRP A CA 1
ATOM 669 C C . TRP A 1 90 ? -12.396 -1.507 16.273 1.00 65.00 90 TRP A C 1
ATOM 671 O O . TRP A 1 90 ? -11.425 -1.708 15.553 1.00 65.00 90 TRP A O 1
ATOM 681 N N . THR A 1 91 ? -13.268 -0.527 16.018 1.00 70.50 91 THR A N 1
ATOM 682 C CA . THR A 1 91 ? -13.143 0.479 14.950 1.00 70.50 91 THR A CA 1
ATOM 683 C C . THR A 1 91 ? -11.718 1.035 14.806 1.00 70.50 91 THR A C 1
ATOM 685 O O . THR A 1 91 ? -11.180 0.968 13.699 1.00 70.50 91 THR A O 1
ATOM 688 N N . PRO A 1 92 ? -11.043 1.517 15.877 1.00 68.88 92 PRO A N 1
ATOM 689 C CA . PRO A 1 92 ? -9.675 2.025 15.744 1.00 68.88 92 PRO A CA 1
ATOM 690 C C . PRO A 1 92 ? -8.658 0.935 15.368 1.00 68.88 92 PRO A C 1
ATOM 692 O O . PRO A 1 92 ? -7.703 1.214 14.647 1.00 68.88 92 PRO A O 1
ATOM 695 N N . LEU A 1 93 ? -8.869 -0.312 15.803 1.00 72.69 93 LEU A N 1
ATOM 696 C CA . LEU A 1 93 ? -8.022 -1.451 15.431 1.00 72.69 93 LEU A CA 1
ATOM 697 C C . LEU A 1 93 ? -8.234 -1.861 13.971 1.00 72.69 93 LEU A C 1
ATOM 699 O O . LEU A 1 93 ? -7.275 -2.174 13.272 1.00 72.69 93 LEU A O 1
ATOM 703 N N . LEU A 1 94 ? -9.471 -1.815 13.482 1.00 75.06 94 LEU A N 1
ATOM 704 C CA . LEU A 1 94 ? -9.783 -2.149 12.098 1.00 75.06 94 LEU A CA 1
ATOM 705 C C . LEU A 1 94 ? -9.215 -1.096 11.135 1.00 75.06 94 LEU A C 1
ATOM 707 O O . LEU A 1 94 ? -8.587 -1.449 10.139 1.00 75.06 94 LEU A O 1
ATOM 711 N N . ALA A 1 95 ? -9.329 0.18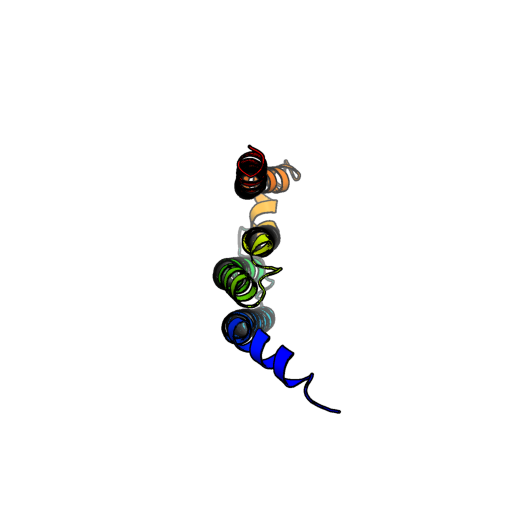9 11.483 1.00 77.38 95 ALA A N 1
ATOM 712 C CA . ALA A 1 95 ? -8.673 1.276 10.755 1.00 77.38 95 ALA A CA 1
ATOM 713 C C . ALA A 1 95 ? -7.145 1.090 10.703 1.00 77.38 95 ALA A C 1
ATOM 715 O O . ALA A 1 95 ? -6.524 1.322 9.664 1.00 77.38 95 ALA A O 1
ATOM 716 N N . TYR A 1 96 ? -6.539 0.600 11.789 1.00 74.75 96 TYR A N 1
ATOM 717 C CA . TYR A 1 96 ? -5.112 0.291 11.824 1.00 74.75 96 TYR A CA 1
ATOM 718 C C . TYR A 1 96 ? -4.716 -0.863 10.905 1.00 74.75 96 TYR A C 1
ATOM 720 O O . TYR A 1 96 ? -3.688 -0.781 10.240 1.00 74.75 96 TYR A O 1
ATOM 728 N N . ILE A 1 97 ? -5.529 -1.918 10.820 1.00 79.94 97 ILE A N 1
ATOM 729 C CA . ILE A 1 97 ? -5.278 -3.028 9.890 1.00 79.94 97 ILE A CA 1
ATOM 730 C C . ILE A 1 97 ? -5.225 -2.505 8.450 1.00 79.94 97 ILE A C 1
ATOM 732 O O . ILE A 1 97 ? -4.303 -2.845 7.704 1.00 79.94 97 ILE A O 1
ATOM 736 N N . PHE A 1 98 ? -6.151 -1.622 8.067 1.00 81.69 98 PHE A N 1
ATOM 737 C CA . PHE A 1 98 ? -6.114 -0.976 6.753 1.00 81.69 98 PHE A CA 1
ATOM 738 C C . PHE A 1 98 ? -4.887 -0.077 6.575 1.00 81.69 98 PHE A C 1
ATOM 740 O O . PHE A 1 98 ? -4.272 -0.088 5.509 1.00 81.69 98 PHE A O 1
ATOM 747 N N . GLN A 1 99 ? -4.477 0.643 7.620 1.00 80.06 99 GLN A N 1
ATOM 748 C CA . GLN A 1 99 ? -3.268 1.462 7.593 1.00 80.06 99 GLN A CA 1
ATOM 749 C C . GLN A 1 99 ? -1.989 0.632 7.420 1.00 80.06 99 GLN A C 1
ATOM 751 O O . GLN A 1 99 ? -1.152 0.979 6.589 1.00 80.06 99 GLN A O 1
ATOM 756 N N . MET A 1 100 ? -1.857 -0.485 8.137 1.00 79.88 100 MET A N 1
ATOM 757 C CA . MET A 1 100 ? -0.736 -1.419 7.994 1.00 79.88 100 MET A CA 1
ATOM 758 C C . MET A 1 100 ? -0.728 -2.088 6.623 1.00 79.88 100 MET A C 1
ATOM 760 O O . MET A 1 100 ? 0.330 -2.231 6.018 1.00 79.88 100 MET A O 1
ATOM 764 N N . THR A 1 101 ? -1.905 -2.436 6.100 1.00 80.44 101 THR A N 1
ATOM 765 C CA . THR A 1 101 ? -2.045 -3.003 4.753 1.00 80.44 101 THR A CA 1
ATOM 766 C C . THR A 1 101 ? -1.591 -2.005 3.692 1.00 80.44 101 THR A C 1
ATOM 768 O O . THR A 1 101 ? -0.811 -2.354 2.812 1.00 80.44 101 THR A O 1
ATOM 771 N N . ALA A 1 102 ? -2.014 -0.743 3.790 1.00 82.69 102 ALA A N 1
ATOM 772 C CA . ALA A 1 102 ? -1.570 0.297 2.870 1.00 82.69 102 ALA A CA 1
ATOM 773 C C . ALA A 1 102 ? -0.059 0.542 2.959 1.00 82.69 102 ALA A C 1
ATOM 775 O O . ALA A 1 102 ? 0.602 0.668 1.931 1.00 82.69 102 ALA A O 1
ATOM 776 N N . LEU A 1 103 ? 0.499 0.555 4.173 1.00 84.81 103 LEU A N 1
ATOM 777 C CA . LEU A 1 103 ? 1.939 0.675 4.384 1.00 84.81 103 LEU A CA 1
ATOM 778 C C . LEU A 1 103 ? 2.687 -0.499 3.726 1.00 84.81 103 LEU A C 1
ATOM 780 O O . LEU A 1 103 ? 3.645 -0.290 2.992 1.00 84.81 103 LEU A O 1
ATOM 784 N N . PHE A 1 104 ? 2.208 -1.727 3.913 1.00 83.38 104 PHE A N 1
ATOM 785 C CA . PHE A 1 104 ? 2.778 -2.916 3.282 1.00 83.38 104 PHE A CA 1
ATOM 786 C C . PHE A 1 104 ? 2.726 -2.853 1.748 1.00 83.38 104 PHE A C 1
ATOM 788 O O . PHE A 1 104 ? 3.710 -3.173 1.086 1.00 83.38 104 PHE A O 1
ATOM 795 N N . ILE A 1 105 ? 1.623 -2.367 1.170 1.00 84.94 105 ILE A N 1
ATOM 796 C CA . ILE A 1 105 ? 1.520 -2.157 -0.281 1.00 84.94 105 ILE A CA 1
ATOM 797 C C . ILE A 1 105 ? 2.597 -1.177 -0.752 1.00 84.94 105 ILE A C 1
ATOM 799 O O . ILE A 1 105 ? 3.300 -1.470 -1.715 1.00 84.94 105 ILE A O 1
ATOM 803 N N . VAL A 1 106 ? 2.775 -0.046 -0.056 1.00 85.56 106 VAL A N 1
ATOM 804 C CA . VAL A 1 106 ? 3.816 0.940 -0.395 1.00 85.56 106 VAL A CA 1
ATOM 805 C C . VAL A 1 106 ? 5.214 0.325 -0.313 1.00 85.56 106 VAL A C 1
ATOM 807 O O . VAL A 1 106 ? 6.041 0.607 -1.179 1.00 85.56 106 VAL A O 1
ATOM 810 N N . TYR A 1 107 ? 5.487 -0.530 0.675 1.00 85.44 107 TYR A N 1
ATOM 811 C CA . TYR A 1 107 ? 6.752 -1.263 0.769 1.00 85.44 107 TYR A CA 1
ATOM 812 C C . TYR A 1 107 ? 6.996 -2.132 -0.468 1.00 85.44 107 TYR A C 1
ATOM 814 O O . TYR A 1 107 ? 7.998 -1.958 -1.156 1.00 85.44 107 TYR A O 1
ATOM 822 N N . GLU A 1 108 ? 6.059 -3.019 -0.798 1.00 85.62 108 GLU A N 1
ATOM 823 C CA . GLU A 1 108 ? 6.233 -3.971 -1.900 1.00 85.62 108 GLU A CA 1
ATOM 824 C C . GLU A 1 108 ? 6.415 -3.272 -3.251 1.00 85.62 108 GLU A C 1
ATOM 826 O O . GLU A 1 108 ? 7.291 -3.6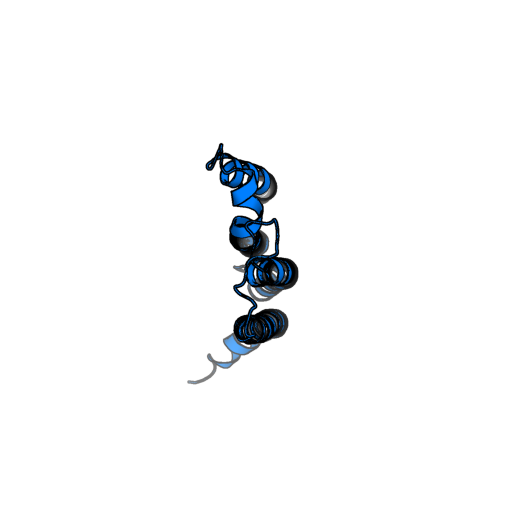40 -4.035 1.00 85.62 108 GLU A O 1
ATOM 831 N N . VAL A 1 109 ? 5.646 -2.211 -3.513 1.00 86.06 109 VAL A N 1
ATOM 832 C CA . VAL A 1 109 ? 5.720 -1.494 -4.797 1.00 86.06 109 VAL A CA 1
ATOM 833 C C . VAL A 1 109 ? 6.909 -0.537 -4.892 1.00 86.06 109 VAL A C 1
ATOM 835 O O . VAL A 1 109 ? 7.354 -0.238 -5.998 1.00 86.06 109 VAL A O 1
ATOM 838 N N . SER A 1 110 ? 7.456 -0.062 -3.767 1.00 85.12 110 SER A N 1
ATOM 839 C CA . SER A 1 110 ? 8.650 0.800 -3.765 1.00 85.12 110 SER A CA 1
ATOM 840 C C . SER A 1 110 ? 9.960 0.015 -3.727 1.00 85.12 110 SER A C 1
ATOM 842 O O . SER A 1 110 ? 10.967 0.494 -4.248 1.00 85.12 110 SER A O 1
ATOM 844 N N . LYS A 1 111 ? 9.950 -1.214 -3.201 1.00 84.44 111 LYS A N 1
ATOM 845 C CA . LYS A 1 111 ? 11.108 -2.113 -3.145 1.00 84.44 111 LYS A CA 1
ATOM 846 C C . LYS A 1 111 ? 11.868 -2.235 -4.471 1.00 84.44 111 LYS A C 1
ATOM 848 O O . LYS A 1 111 ? 13.064 -1.968 -4.439 1.00 84.44 111 LYS A O 1
ATOM 853 N N . PRO A 1 112 ? 11.253 -2.555 -5.628 1.00 82.62 112 PRO A N 1
ATOM 854 C CA . PRO A 1 112 ? 11.995 -2.710 -6.883 1.00 82.62 112 PRO A CA 1
ATOM 855 C C . PRO A 1 112 ? 12.663 -1.419 -7.380 1.00 82.62 112 PRO A C 1
ATOM 857 O O . PRO A 1 112 ? 13.627 -1.488 -8.137 1.00 82.62 112 PRO A O 1
ATOM 860 N N . ILE A 1 113 ? 12.165 -0.252 -6.964 1.00 83.31 113 ILE A N 1
ATOM 861 C CA . ILE A 1 113 ? 12.706 1.055 -7.359 1.00 83.31 113 ILE A CA 1
ATOM 862 C C . ILE A 1 113 ? 13.802 1.506 -6.400 1.00 83.31 113 ILE A C 1
ATOM 864 O O . ILE A 1 113 ? 14.803 2.073 -6.823 1.00 83.31 113 ILE A O 1
ATOM 868 N N . VAL A 1 114 ? 13.609 1.274 -5.101 1.00 82.69 114 VAL A N 1
ATOM 869 C CA . VAL A 1 114 ? 14.470 1.817 -4.048 1.00 82.69 114 VAL A CA 1
ATOM 870 C C . VAL A 1 114 ? 15.597 0.849 -3.679 1.00 82.69 114 VAL A C 1
ATOM 872 O O . VAL A 1 114 ? 16.697 1.292 -3.357 1.00 82.69 114 VAL A O 1
ATOM 875 N N . SER A 1 115 ? 15.386 -0.469 -3.780 1.00 78.62 115 SER A N 1
ATOM 876 C CA . SER A 1 115 ? 16.406 -1.469 -3.433 1.00 78.62 115 SER A CA 1
ATOM 877 C C . SER A 1 115 ? 17.736 -1.322 -4.185 1.00 78.62 115 SER A C 1
ATOM 879 O O . SER A 1 115 ? 18.766 -1.546 -3.548 1.00 78.62 115 SER A O 1
ATOM 881 N N . PRO A 1 116 ? 17.787 -0.912 -5.473 1.00 81.44 116 PRO A N 1
ATOM 882 C CA . PRO A 1 116 ? 19.058 -0.709 -6.168 1.00 81.44 116 PRO A CA 1
ATOM 883 C C . PRO A 1 116 ? 19.932 0.388 -5.540 1.00 81.44 116 PRO A C 1
ATOM 885 O O . PRO A 1 116 ? 21.154 0.286 -5.583 1.00 81.44 116 PRO A O 1
ATOM 888 N N . PHE A 1 117 ? 19.333 1.400 -4.901 1.00 80.50 117 PHE A N 1
ATOM 889 C CA . PHE A 1 117 ? 20.071 2.465 -4.206 1.00 80.50 117 PHE A CA 1
ATOM 890 C C . PHE A 1 117 ? 20.726 1.986 -2.905 1.00 80.50 117 PHE A C 1
ATOM 892 O O . PHE A 1 117 ? 21.691 2.583 -2.437 1.00 80.50 117 PHE A O 1
ATOM 899 N N . PHE A 1 118 ? 20.230 0.885 -2.338 1.00 80.50 118 PHE A N 1
ATOM 900 C CA . PHE A 1 118 ? 20.759 0.255 -1.130 1.00 80.50 118 PHE A CA 1
ATOM 901 C C . PHE A 1 118 ? 21.510 -1.046 -1.439 1.00 80.50 118 PHE A C 1
ATOM 903 O O . PHE A 1 118 ? 21.641 -1.896 -0.561 1.00 80.50 118 PHE A O 1
ATOM 910 N N . ALA A 1 119 ? 22.032 -1.216 -2.661 1.00 77.56 119 ALA A N 1
ATOM 911 C CA . ALA A 1 119 ? 22.749 -2.428 -3.071 1.00 77.56 119 ALA A CA 1
ATOM 912 C C . ALA A 1 119 ? 23.900 -2.804 -2.115 1.00 77.56 119 ALA A C 1
ATOM 914 O O . ALA A 1 119 ? 24.110 -3.981 -1.835 1.00 77.56 119 ALA A O 1
ATOM 915 N N . SER A 1 120 ? 24.591 -1.806 -1.554 1.00 82.06 120 SER A N 1
ATOM 916 C CA . SER A 1 120 ? 25.670 -2.004 -0.574 1.00 82.06 120 SER A CA 1
ATOM 917 C C . SER A 1 120 ? 25.174 -2.351 0.837 1.00 82.06 120 SER A C 1
ATOM 919 O O . SER A 1 120 ? 25.930 -2.902 1.632 1.00 82.06 120 SER A O 1
ATOM 921 N N . PHE A 1 121 ? 23.911 -2.050 1.162 1.00 83.31 121 PHE A N 1
ATOM 922 C CA . PHE A 1 121 ? 23.296 -2.298 2.472 1.00 83.31 121 PHE A CA 1
ATOM 923 C C . PHE A 1 121 ? 21.849 -2.807 2.314 1.00 83.31 121 PHE A C 1
ATOM 925 O O . PHE A 1 121 ? 20.902 -2.070 2.602 1.00 83.31 121 PHE A O 1
ATOM 932 N N . PRO A 1 122 ? 21.633 -4.072 1.899 1.00 77.00 122 PRO A N 1
ATOM 933 C CA . PRO A 1 122 ? 20.296 -4.593 1.572 1.00 77.00 122 PRO A CA 1
ATOM 934 C C . PRO A 1 122 ? 19.285 -4.534 2.731 1.00 77.00 122 PRO A C 1
ATOM 936 O O . PRO A 1 122 ? 18.075 -4.514 2.514 1.00 77.00 122 PRO A O 1
ATOM 939 N N . TRP A 1 123 ? 19.780 -4.493 3.970 1.00 79.12 123 TRP A N 1
ATOM 940 C CA . TRP A 1 123 ? 18.992 -4.384 5.197 1.00 79.12 123 TRP A CA 1
ATOM 941 C C . TRP A 1 123 ? 18.532 -2.954 5.509 1.00 79.12 123 TRP A C 1
ATOM 943 O O . TRP A 1 123 ? 17.574 -2.787 6.260 1.00 79.12 123 TRP A O 1
ATOM 953 N N . ALA A 1 124 ? 19.157 -1.924 4.933 1.00 82.44 124 ALA A N 1
ATOM 954 C CA . ALA A 1 124 ? 18.847 -0.530 5.250 1.00 82.44 124 ALA A CA 1
ATOM 955 C C . ALA A 1 124 ? 17.437 -0.132 4.789 1.00 82.44 124 ALA A C 1
ATOM 957 O O . ALA A 1 124 ? 16.716 0.542 5.522 1.00 82.44 124 ALA A O 1
ATOM 958 N N . TYR A 1 125 ? 17.011 -0.600 3.613 1.00 79.62 125 TYR A N 1
ATOM 959 C CA . TYR A 1 125 ? 15.684 -0.295 3.078 1.00 79.62 125 TYR A CA 1
ATOM 960 C C . TYR A 1 125 ? 14.536 -0.861 3.949 1.00 79.62 125 TYR A C 1
ATOM 962 O O . TYR A 1 125 ? 13.676 -0.078 4.363 1.00 79.62 125 TYR A O 1
ATOM 970 N N . PRO A 1 126 ? 14.523 -2.158 4.328 1.00 81.44 126 PRO A N 1
ATOM 971 C CA . PRO A 1 126 ? 13.559 -2.677 5.302 1.00 81.44 126 PRO A CA 1
ATOM 972 C C . PRO A 1 126 ? 13.579 -1.940 6.648 1.00 81.44 126 PRO A C 1
ATOM 974 O O . PRO A 1 126 ? 12.525 -1.722 7.237 1.00 81.44 126 PRO A O 1
ATOM 977 N N . LEU A 1 127 ? 14.757 -1.532 7.130 1.00 84.69 127 LEU A N 1
ATOM 978 C CA . LEU A 1 127 ? 14.915 -0.881 8.434 1.00 84.69 127 LEU A CA 1
ATOM 979 C C . LEU A 1 127 ? 14.352 0.550 8.430 1.00 84.69 127 LEU A C 1
ATOM 981 O O . LEU A 1 127 ? 13.633 0.930 9.352 1.00 84.69 127 LEU A O 1
ATOM 985 N N . LEU A 1 128 ? 14.590 1.319 7.362 1.00 83.06 128 LEU A N 1
ATOM 986 C CA . LEU A 1 128 ? 13.959 2.629 7.160 1.00 83.06 128 LEU A CA 1
ATOM 987 C C . LEU A 1 128 ? 12.437 2.511 7.093 1.00 83.06 128 LEU A C 1
ATOM 989 O O . LEU A 1 128 ? 11.722 3.305 7.702 1.00 83.06 128 LEU A O 1
ATOM 993 N N . PHE A 1 129 ? 11.935 1.496 6.392 1.00 80.81 129 PHE A N 1
ATOM 994 C CA . PHE A 1 129 ? 10.499 1.269 6.307 1.00 80.81 129 PHE A CA 1
ATOM 995 C C . PHE A 1 129 ? 9.895 0.877 7.662 1.00 80.81 129 PHE A C 1
ATOM 997 O O . PHE A 1 129 ? 8.823 1.356 8.030 1.00 80.81 129 PHE A O 1
ATOM 1004 N N . LEU A 1 130 ? 10.614 0.067 8.442 1.00 82.75 130 LEU A N 1
ATOM 1005 C CA . LEU A 1 130 ? 10.240 -0.294 9.807 1.00 82.75 130 LEU A CA 1
ATOM 1006 C C . LEU A 1 130 ? 10.194 0.937 10.720 1.00 82.75 130 LEU A C 1
ATOM 1008 O O . LEU A 1 130 ? 9.244 1.088 11.483 1.00 82.75 130 LEU A O 1
ATOM 1012 N N . LEU A 1 131 ? 11.154 1.859 10.598 1.00 84.19 131 LEU A N 1
ATOM 1013 C CA . LEU A 1 131 ? 11.130 3.133 11.325 1.00 84.19 131 LEU A CA 1
ATOM 1014 C C . LEU A 1 131 ? 9.889 3.968 10.981 1.00 84.19 131 LEU A C 1
ATOM 1016 O O . LEU A 1 131 ? 9.251 4.515 11.879 1.00 84.19 131 LEU A O 1
ATOM 1020 N N . VAL A 1 132 ? 9.494 4.027 9.706 1.00 81.38 132 VAL A N 1
ATOM 1021 C CA . VAL A 1 132 ? 8.253 4.705 9.291 1.00 81.38 132 VAL A CA 1
ATOM 1022 C C . VAL A 1 132 ? 7.016 3.993 9.858 1.00 81.38 132 VAL A C 1
ATOM 1024 O O . VAL A 1 132 ? 6.074 4.655 10.297 1.00 81.38 132 VAL A O 1
ATOM 1027 N N . ALA A 1 133 ? 7.030 2.658 9.923 1.00 80.88 133 ALA A N 1
ATOM 1028 C CA . ALA A 1 133 ? 5.952 1.849 10.497 1.00 80.88 133 ALA A CA 1
ATOM 1029 C C . ALA A 1 133 ? 5.766 2.058 12.014 1.00 80.88 133 ALA A C 1
ATOM 1031 O O . ALA A 1 133 ? 4.659 1.875 12.534 1.00 80.88 133 ALA A O 1
ATOM 1032 N N . LEU A 1 134 ? 6.806 2.490 12.738 1.00 79.12 134 LEU A N 1
ATOM 1033 C CA . LEU A 1 134 ? 6.701 2.769 14.173 1.00 79.12 134 LEU A CA 1
ATOM 1034 C C . LEU A 1 134 ? 5.726 3.910 14.477 1.00 79.12 134 LEU A C 1
ATOM 1036 O O . LEU A 1 134 ? 4.995 3.826 15.460 1.00 79.12 134 LEU A O 1
ATOM 1040 N N . GLY A 1 135 ? 5.656 4.945 13.634 1.00 80.88 135 GLY A N 1
ATOM 1041 C CA . GLY A 1 135 ? 4.763 6.090 13.858 1.00 80.88 135 GLY A CA 1
ATOM 1042 C C . GLY A 1 135 ? 3.287 5.683 14.016 1.00 80.88 135 GLY A C 1
ATOM 1043 O O . GLY A 1 135 ? 2.677 5.977 15.050 1.00 80.88 135 GLY A O 1
ATOM 1044 N N . PRO A 1 136 ? 2.704 4.977 13.029 1.00 75.12 136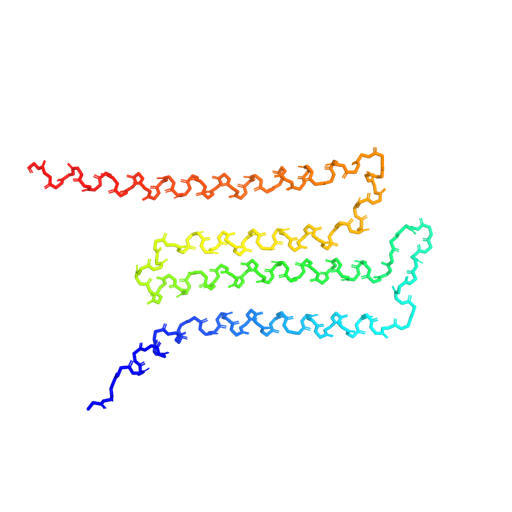 PRO A N 1
ATOM 1045 C CA . PRO A 1 136 ? 1.377 4.374 13.141 1.00 75.12 136 PRO A CA 1
ATOM 1046 C C . PRO A 1 136 ? 1.229 3.449 14.354 1.00 75.12 136 PRO A C 1
ATOM 1048 O O . PRO A 1 136 ? 0.230 3.532 15.066 1.00 75.12 136 PRO A O 1
ATOM 1051 N N . THR A 1 137 ? 2.232 2.607 14.616 1.00 75.94 137 THR A N 1
ATOM 1052 C CA . THR A 1 137 ? 2.201 1.619 15.706 1.00 75.94 137 THR A CA 1
ATOM 1053 C C . THR A 1 137 ? 2.066 2.292 17.072 1.00 75.94 137 THR A C 1
ATOM 1055 O O . THR A 1 137 ? 1.207 1.920 17.871 1.00 75.94 137 THR A O 1
ATOM 1058 N N . ILE A 1 138 ? 2.859 3.339 17.324 1.00 78.56 138 ILE A N 1
ATOM 1059 C CA . ILE A 1 138 ? 2.829 4.101 18.579 1.00 78.56 138 ILE A CA 1
ATOM 1060 C C . ILE A 1 138 ? 1.457 4.749 18.780 1.00 78.56 138 ILE A C 1
ATOM 1062 O O . ILE A 1 138 ? 0.883 4.636 19.862 1.00 78.56 138 ILE A O 1
ATOM 1066 N N . LYS A 1 139 ? 0.887 5.376 17.740 1.00 75.44 139 LYS A N 1
ATOM 1067 C CA . LYS A 1 139 ? -0.450 5.989 17.825 1.00 75.44 139 LYS A CA 1
ATOM 1068 C C . LYS A 1 139 ? -1.522 4.985 18.241 1.00 75.44 139 LYS A C 1
ATOM 1070 O O . LYS A 1 139 ? -2.400 5.328 19.027 1.00 75.44 139 LYS A O 1
ATOM 1075 N N . VAL A 1 140 ? -1.455 3.754 17.739 1.00 72.94 140 VAL A N 1
ATOM 1076 C CA . VAL A 1 140 ? -2.440 2.718 18.074 1.00 72.94 140 VAL A CA 1
ATOM 1077 C C . VAL A 1 140 ? -2.260 2.175 19.472 1.00 72.94 140 VAL A C 1
ATOM 1079 O O . VAL A 1 140 ? -3.259 2.005 20.168 1.00 72.94 140 VAL A O 1
ATOM 1082 N N . VAL A 1 141 ? -1.024 1.961 19.916 1.00 76.38 141 VAL A N 1
ATOM 1083 C CA . VAL A 1 141 ? -0.756 1.562 21.301 1.00 76.38 141 VAL A CA 1
ATOM 1084 C C . VAL A 1 141 ? -1.296 2.621 22.263 1.00 76.38 141 VAL A C 1
ATOM 1086 O O . VAL A 1 141 ? -2.069 2.282 23.155 1.00 76.38 141 VAL A O 1
ATOM 1089 N N . VAL A 1 142 ? -1.006 3.904 22.020 1.00 80.31 142 VAL A N 1
ATOM 1090 C CA . VAL A 1 142 ? -1.511 5.016 22.842 1.00 80.31 142 VAL A CA 1
ATOM 1091 C C . VAL A 1 142 ? -3.041 5.089 22.815 1.00 80.31 142 VAL A C 1
ATOM 1093 O O . VAL A 1 142 ? -3.664 5.155 23.869 1.00 80.31 142 VAL A O 1
ATOM 1096 N N . ASN A 1 143 ? -3.678 5.003 21.642 1.00 73.94 143 ASN A N 1
ATOM 1097 C CA . ASN A 1 143 ? -5.144 4.999 21.552 1.00 73.94 143 ASN A CA 1
ATOM 1098 C C . ASN A 1 143 ? -5.782 3.785 22.237 1.00 73.94 143 ASN A C 1
ATOM 1100 O O . ASN A 1 143 ? -6.875 3.892 22.790 1.00 73.94 143 ASN A O 1
ATOM 1104 N N . THR A 1 144 ? -5.131 2.625 22.193 1.00 72.44 144 THR A N 1
ATOM 1105 C CA . THR A 1 144 ? -5.623 1.411 22.853 1.00 72.44 144 THR A CA 1
ATOM 1106 C C . THR A 1 144 ? -5.519 1.555 24.366 1.00 72.44 144 THR A C 1
ATOM 1108 O O . THR A 1 144 ? -6.496 1.288 25.059 1.00 72.44 144 THR A O 1
ATOM 1111 N N . ILE A 1 145 ? -4.383 2.047 24.871 1.00 76.69 145 ILE A N 1
ATOM 1112 C CA . ILE A 1 145 ? -4.175 2.317 26.300 1.00 76.69 145 ILE A CA 1
ATOM 1113 C C . ILE A 1 145 ? -5.185 3.355 26.794 1.00 76.69 145 ILE A C 1
ATOM 1115 O O . ILE A 1 145 ? -5.923 3.061 27.727 1.00 76.69 145 ILE A O 1
ATOM 1119 N N . ASN A 1 146 ? -5.334 4.492 26.109 1.00 77.06 146 ASN A N 1
ATOM 1120 C CA . ASN A 1 146 ? -6.302 5.532 26.480 1.00 77.06 146 ASN A CA 1
ATOM 1121 C C . ASN A 1 146 ? -7.747 4.998 26.527 1.00 77.06 146 ASN A C 1
ATOM 1123 O O . ASN A 1 146 ? -8.521 5.350 27.416 1.00 77.06 146 ASN A O 1
ATOM 1127 N N . ASN A 1 147 ? -8.124 4.112 25.597 1.00 68.62 147 ASN A N 1
ATOM 1128 C CA . ASN A 1 147 ? -9.444 3.472 25.596 1.00 68.62 147 ASN A CA 1
ATOM 1129 C C . ASN A 1 147 ? -9.633 2.457 26.739 1.00 68.62 147 ASN A C 1
ATOM 1131 O O . ASN A 1 147 ? -10.766 2.227 27.173 1.00 68.62 147 ASN A O 1
ATOM 1135 N N . LEU A 1 148 ? -8.556 1.827 27.215 1.00 69.81 148 LEU A N 1
ATOM 1136 C CA . LEU A 1 148 ? -8.574 0.904 28.353 1.00 69.81 148 LEU A CA 1
ATOM 1137 C C . LEU A 1 148 ? -8.577 1.661 29.690 1.00 69.81 148 LEU A C 1
ATOM 1139 O O . LEU A 1 148 ? -9.371 1.342 30.579 1.00 69.81 148 LEU A O 1
ATOM 1143 N N . GLU A 1 149 ? -7.761 2.705 29.815 1.00 68.75 149 GLU A N 1
ATOM 1144 C CA . GLU A 1 149 ? -7.719 3.595 30.978 1.00 68.75 149 GLU A CA 1
ATOM 1145 C C . GLU A 1 149 ? -9.050 4.340 31.155 1.00 68.75 149 GLU A C 1
ATOM 1147 O O . GLU A 1 149 ? -9.622 4.333 32.247 1.00 68.75 149 GLU A O 1
ATOM 1152 N N . GLY A 1 150 ? -9.635 4.860 30.069 1.00 57.69 150 GLY A N 1
ATOM 1153 C CA . GLY A 1 150 ? -10.942 5.525 30.095 1.00 57.69 150 GLY A CA 1
ATOM 1154 C C . GLY A 1 150 ? -12.094 4.627 30.569 1.00 57.69 150 GLY A C 1
ATOM 1155 O O . GLY A 1 150 ? -13.024 5.109 31.213 1.00 57.69 150 GLY A O 1
ATOM 1156 N N . LYS A 1 151 ? -12.023 3.310 30.326 1.00 52.88 151 LYS A N 1
ATOM 1157 C CA . LYS A 1 151 ? -13.000 2.329 30.843 1.00 52.88 151 LYS A CA 1
ATOM 1158 C C . LYS A 1 151 ? -12.775 1.959 32.308 1.00 52.88 151 LYS A C 1
ATOM 1160 O O . LYS A 1 151 ? -13.718 1.539 32.979 1.00 52.88 151 LYS A O 1
ATOM 1165 N N . THR A 1 152 ? -11.551 2.102 32.804 1.00 51.16 152 THR A N 1
ATOM 1166 C CA . THR A 1 152 ? -11.190 1.731 34.178 1.00 51.16 152 THR A CA 1
ATOM 1167 C C . THR A 1 152 ? -11.654 2.800 35.173 1.00 51.16 152 THR A C 1
ATOM 1169 O O . THR A 1 152 ? -12.182 2.461 36.232 1.00 51.16 152 THR A O 1
ATOM 1172 N N . SER A 1 153 ? -11.607 4.081 34.789 1.00 48.31 153 SER A N 1
ATOM 1173 C CA . SER A 1 153 ? -12.083 5.194 35.627 1.00 48.31 153 SER A CA 1
ATOM 1174 C C . SER A 1 153 ? -13.595 5.186 35.892 1.00 48.31 153 SER A C 1
ATOM 1176 O O . SER A 1 153 ? -14.023 5.590 36.967 1.00 48.31 153 SER A O 1
ATOM 1178 N N . THR A 1 154 ? -14.434 4.685 34.976 1.00 47.44 154 THR A N 1
ATOM 1179 C CA . THR A 1 154 ? -15.896 4.637 35.200 1.00 47.44 154 THR A CA 1
ATOM 1180 C C . THR A 1 154 ? -16.313 3.538 36.181 1.00 47.44 154 THR A C 1
ATOM 1182 O O . THR A 1 154 ? -17.342 3.656 36.843 1.00 47.44 154 THR A O 1
ATOM 1185 N N . ARG A 1 155 ? -15.524 2.463 36.312 1.00 43.38 155 ARG A N 1
ATOM 1186 C CA . ARG A 1 155 ? -15.872 1.332 37.188 1.00 43.38 155 ARG A CA 1
ATOM 1187 C C . ARG A 1 155 ? -15.625 1.626 38.670 1.00 43.38 155 ARG A C 1
ATOM 1189 O O . ARG A 1 155 ? -16.250 0.992 39.509 1.00 43.38 155 ARG A O 1
ATOM 1196 N N . HIS A 1 156 ? -14.763 2.595 38.979 1.00 45.38 156 HIS A N 1
ATOM 1197 C CA . HIS A 1 156 ? -14.411 2.965 40.353 1.00 45.38 156 HIS A CA 1
ATOM 1198 C C . HIS A 1 156 ? -15.327 4.025 40.986 1.00 45.38 156 HIS A C 1
ATOM 1200 O O . HIS A 1 156 ? -15.244 4.246 42.189 1.00 45.38 156 HIS A O 1
ATOM 1206 N N . VAL A 1 157 ? -16.206 4.666 40.207 1.00 50.03 157 VAL A N 1
ATOM 1207 C CA . VAL A 1 157 ? -17.110 5.729 40.697 1.00 50.03 157 VAL A CA 1
ATOM 1208 C C . VAL A 1 157 ? -18.508 5.192 41.058 1.00 50.03 157 VAL A C 1
ATOM 1210 O O . VAL A 1 157 ? -19.305 5.901 41.655 1.00 50.03 157 VAL A O 1
ATOM 1213 N N . LEU A 1 158 ? -18.813 3.924 40.754 1.00 50.19 158 LEU A N 1
ATOM 1214 C CA . LEU A 1 158 ? -20.114 3.292 41.044 1.00 50.19 158 LEU A CA 1
ATOM 1215 C C . LEU A 1 158 ? -20.133 2.440 42.326 1.00 50.19 158 LEU A C 1
ATOM 1217 O O . LEU A 1 158 ? -21.106 1.736 42.584 1.00 50.19 158 LEU A O 1
ATOM 1221 N N . THR A 1 159 ? -19.076 2.502 43.134 1.00 45.75 159 THR A N 1
ATOM 1222 C CA . THR A 1 159 ? -19.018 1.873 44.459 1.00 45.75 159 THR A CA 1
ATOM 1223 C C . THR A 1 159 ? -18.605 2.914 45.493 1.00 45.75 159 THR A C 1
ATOM 1225 O O . THR A 1 159 ? -17.448 2.935 45.900 1.00 45.75 159 THR A O 1
ATOM 1228 N N . ASN A 1 160 ? -19.521 3.816 45.843 1.00 37.66 160 ASN A N 1
ATOM 1229 C CA . ASN A 1 160 ? -19.560 4.537 47.120 1.00 37.66 160 ASN A CA 1
ATOM 1230 C C . ASN A 1 160 ? -20.958 5.114 47.332 1.00 37.66 160 ASN A C 1
ATOM 1232 O O . ASN A 1 160 ? -21.464 5.764 46.391 1.00 37.66 160 ASN A O 1
#